Protein AF-A0A8T7I1U6-F1 (afdb_monomer)

Secondary structure (DSSP, 8-state):
----EEEETTTEEEEHHHHHHHHHHHHHHHHHHHHHHHHS---TTHHHHHHHHHHHHHHHHHHHHHHHHHHHHHHHHHHHHHHHHHHH--

Mean predicted aligned error: 7.86 Å

Sequence (90 aa):
MPPITVKAYGILELTKKQYLAIQAFGFCFLFIFVFWFHFSGFNNSEIRLVRYLGYVAWGVIILEVVETWFMLRRFRTKAQARRDAAAEEN

Nearest PDB structures (foldseek):
  5j0k-assembly1_B  TM=5.728E-01  e=6.543E+00  synthetic construct
  5oql-assembly1_H  TM=3.728E-01  e=7.487E+00  Thermochaetoides thermophila DSM 1495

Solvent-accessible surface area (backbone atoms only — not comparable to full-atom values): 5208 Å² total; per-residue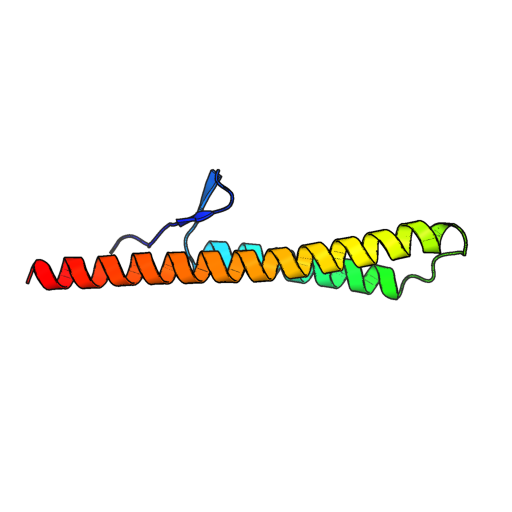 (Å²): 132,84,81,69,64,44,73,44,93,88,75,44,73,32,38,68,68,56,46,51,51,54,50,51,51,51,50,52,51,51,51,50,50,50,49,53,60,73,68,51,87,62,54,85,79,50,42,59,60,52,53,49,52,48,54,49,51,53,50,49,53,54,51,50,53,52,49,50,52,54,51,53,50,52,54,49,53,54,54,47,56,53,52,53,54,60,60,73,76,108

pLDDT: mean 79.56, std 9.45, range [52.91, 91.62]

Foldseek 3Di:
DDADWDDDPVHDTDGPVRVVVVLVVVVVVLVCVLVCLVPPPDDPVVCVVSVVVNVVSVVVVVVSVVSNVVVVVVSVVSVVVVVVVVVVVD

Radius of gyration: 19.06 Å; Cα contacts (8 Å, |Δi|>4): 39; chains: 1; bounding box: 42×20×59 Å

Structure (mmCIF, N/CA/C/O backbone):
data_AF-A0A8T7I1U6-F1
#
_entry.id   AF-A0A8T7I1U6-F1
#
loop_
_atom_site.group_PDB
_atom_site.id
_atom_site.type_symbol
_atom_site.label_atom_id
_atom_site.label_alt_id
_atom_site.label_comp_id
_atom_site.label_asym_id
_atom_site.label_entity_id
_atom_site.label_seq_id
_atom_site.pdbx_PDB_ins_code
_atom_site.Cartn_x
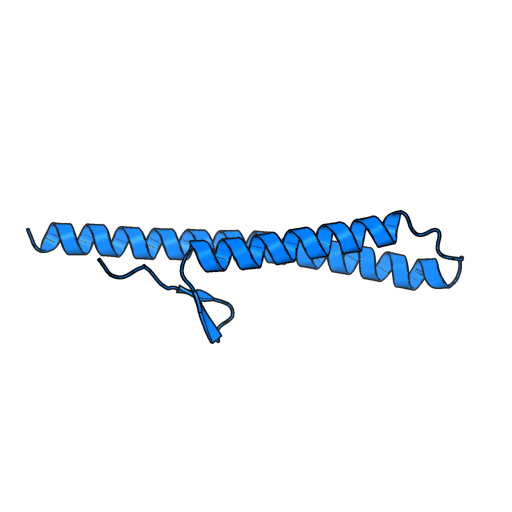_atom_site.Cartn_y
_atom_site.Cartn_z
_atom_site.occupancy
_atom_site.B_iso_or_equiv
_atom_site.auth_seq_id
_atom_site.auth_comp_id
_atom_site.auth_asym_id
_atom_site.auth_atom_id
_atom_site.pdbx_PDB_model_num
ATOM 1 N N . MET A 1 1 ? -5.333 1.721 26.228 1.00 59.44 1 MET A N 1
ATOM 2 C CA . MET A 1 1 ? -6.176 1.133 25.159 1.00 59.44 1 MET A CA 1
ATOM 3 C C . MET A 1 1 ? -5.296 0.342 24.195 1.00 59.44 1 MET A C 1
ATOM 5 O O . MET A 1 1 ? -4.317 0.911 23.720 1.00 59.44 1 MET A O 1
ATOM 9 N N . PRO A 1 2 ? -5.596 -0.940 23.916 1.00 63.78 2 PRO A N 1
ATOM 10 C CA . PRO A 1 2 ? -4.802 -1.759 23.000 1.00 63.78 2 PRO A CA 1
ATOM 11 C C . PRO A 1 2 ? -4.922 -1.252 21.549 1.00 63.78 2 PRO A C 1
ATOM 13 O O . PRO A 1 2 ? -6.021 -0.850 21.138 1.00 63.78 2 PRO A O 1
ATOM 16 N N . PRO A 1 3 ? -3.828 -1.261 20.763 1.00 72.19 3 PRO A N 1
ATOM 17 C CA . PRO A 1 3 ? -3.813 -0.729 19.403 1.00 72.19 3 PRO A CA 1
ATOM 18 C C . PRO A 1 3 ? -4.799 -1.474 18.490 1.00 72.19 3 PRO A C 1
ATOM 20 O O . PRO A 1 3 ? -4.993 -2.681 18.609 1.00 72.19 3 PRO A O 1
ATOM 23 N N . ILE A 1 4 ? -5.444 -0.749 17.570 1.00 75.50 4 ILE A N 1
ATOM 24 C CA . ILE A 1 4 ? -6.350 -1.352 16.583 1.00 75.50 4 ILE A CA 1
ATOM 25 C C . ILE A 1 4 ? -5.505 -2.067 15.528 1.00 75.50 4 ILE A C 1
ATOM 27 O O . ILE A 1 4 ? -4.782 -1.418 14.767 1.00 75.50 4 ILE A O 1
ATOM 31 N N . THR A 1 5 ? -5.637 -3.390 15.466 1.00 80.38 5 THR A N 1
ATOM 32 C CA . THR A 1 5 ? -5.010 -4.236 14.451 1.00 80.38 5 THR A CA 1
ATOM 33 C C . THR A 1 5 ? -6.029 -4.683 13.404 1.00 80.38 5 THR A C 1
ATOM 35 O O . THR A 1 5 ? -7.217 -4.922 13.673 1.00 80.38 5 THR A O 1
ATOM 38 N N . VAL A 1 6 ? -5.582 -4.760 12.155 1.00 79.12 6 VAL A N 1
ATOM 39 C CA . VAL A 1 6 ? -6.347 -5.303 11.031 1.00 79.12 6 VAL A CA 1
ATOM 40 C C . VAL A 1 6 ? -5.477 -6.341 10.341 1.00 79.12 6 VAL A C 1
ATOM 42 O O . VAL A 1 6 ? -4.284 -6.122 10.152 1.00 79.12 6 VAL A O 1
ATOM 45 N N . LYS A 1 7 ? -6.085 -7.465 9.958 1.00 80.50 7 LYS A N 1
ATOM 46 C CA . LYS A 1 7 ? -5.420 -8.493 9.162 1.00 80.50 7 LYS A CA 1
ATOM 47 C C . LYS A 1 7 ? -5.174 -7.949 7.750 1.00 80.50 7 LYS A C 1
ATOM 49 O O . LYS A 1 7 ? -6.127 -7.799 6.983 1.00 80.50 7 LYS A O 1
ATOM 54 N N . ALA A 1 8 ? -3.926 -7.609 7.461 1.00 73.31 8 ALA A N 1
ATOM 55 C CA . ALA A 1 8 ? -3.401 -7.222 6.161 1.00 73.31 8 ALA A CA 1
ATOM 56 C C . ALA A 1 8 ? -2.877 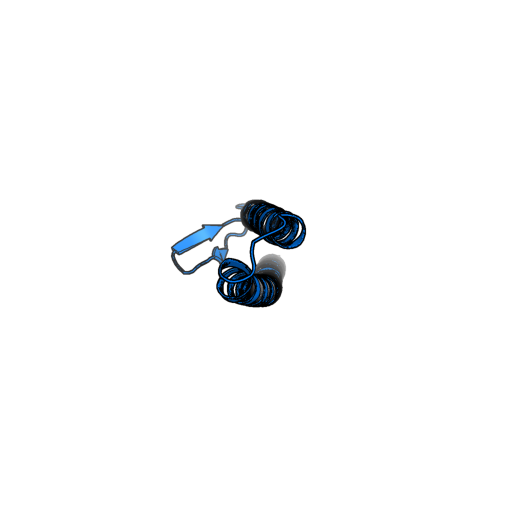-8.465 5.424 1.00 73.31 8 ALA A C 1
AT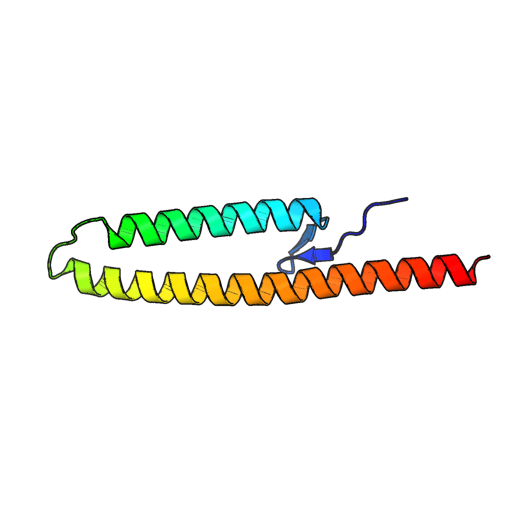OM 58 O O . ALA A 1 8 ? -2.368 -9.396 6.057 1.00 73.31 8 ALA A O 1
ATOM 59 N N . TYR A 1 9 ? -3.033 -8.500 4.097 1.00 68.62 9 TYR A N 1
ATOM 60 C CA . TYR A 1 9 ? -2.537 -9.582 3.230 1.00 68.62 9 TYR A CA 1
ATOM 61 C C . TYR A 1 9 ? -2.987 -11.000 3.632 1.00 68.62 9 TYR A C 1
ATOM 63 O O . TYR A 1 9 ? -2.302 -11.982 3.374 1.00 68.62 9 TYR A O 1
ATOM 71 N N . GLY A 1 10 ? -4.115 -11.126 4.344 1.00 69.44 10 GLY A N 1
ATOM 72 C CA . GLY A 1 10 ? -4.648 -12.410 4.817 1.00 69.44 10 GLY A CA 1
ATOM 73 C C . GLY A 1 10 ? -3.829 -13.116 5.908 1.00 69.44 10 GLY A C 1
ATOM 74 O O . GLY A 1 10 ? -4.316 -14.106 6.458 1.00 69.44 10 GLY A O 1
ATOM 75 N N . ILE A 1 11 ? -2.648 -12.602 6.271 1.00 74.69 11 ILE A N 1
ATOM 76 C CA . ILE A 1 11 ? -1.650 -13.311 7.090 1.00 74.69 11 ILE A CA 1
ATOM 77 C C . ILE A 1 11 ? -1.188 -12.471 8.288 1.00 74.69 11 ILE A C 1
ATOM 79 O O . ILE A 1 11 ? -1.050 -13.013 9.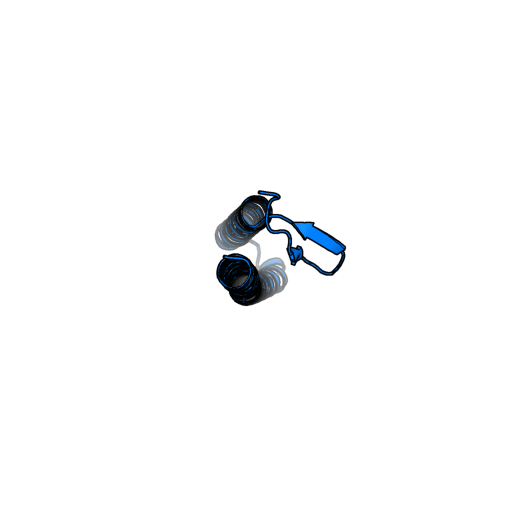381 1.00 74.69 11 ILE A O 1
ATOM 83 N N . LEU A 1 12 ? -1.004 -11.157 8.128 1.00 80.44 12 LEU A N 1
ATOM 84 C CA . LEU A 1 12 ? -0.364 -10.316 9.144 1.00 80.44 12 LEU A CA 1
ATOM 85 C C . LEU A 1 12 ? -1.368 -9.408 9.844 1.00 80.44 12 LEU A C 1
ATOM 87 O O . LEU A 1 12 ? -2.080 -8.642 9.202 1.00 80.44 12 LEU A O 1
ATOM 91 N N . GLU A 1 13 ? -1.401 -9.432 11.172 1.00 83.62 13 GLU A N 1
ATOM 92 C CA . GLU A 1 13 ? -2.119 -8.417 11.938 1.00 83.62 13 GLU A CA 1
ATOM 93 C C . GLU A 1 13 ? -1.252 -7.174 12.101 1.00 83.62 13 GLU A C 1
ATOM 95 O O . GLU A 1 13 ? -0.270 -7.172 12.837 1.00 83.62 13 GLU A O 1
ATOM 100 N N . LEU A 1 14 ? -1.621 -6.102 11.404 1.00 84.69 14 LEU A N 1
ATOM 101 C CA . LEU A 1 14 ? -0.860 -4.860 11.408 1.00 84.69 14 LEU A CA 1
ATOM 102 C C . LEU A 1 14 ? -1.654 -3.737 12.060 1.00 84.69 14 LEU A C 1
ATOM 104 O O . LEU A 1 14 ? -2.871 -3.607 11.895 1.00 84.69 14 LEU A O 1
ATOM 108 N N . THR A 1 15 ? -0.940 -2.876 12.781 1.00 87.56 15 THR A N 1
ATOM 109 C CA . TH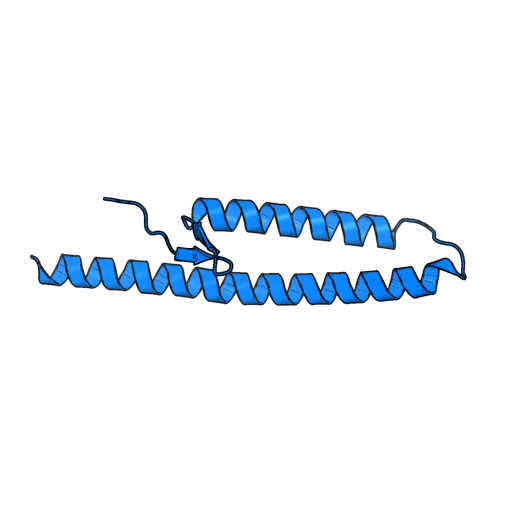R A 1 15 ? -1.465 -1.565 13.170 1.00 87.56 15 THR A CA 1
ATOM 110 C C . THR A 1 15 ? -1.484 -0.625 11.967 1.00 87.56 15 THR A C 1
ATOM 112 O O . THR A 1 15 ? -0.702 -0.779 11.027 1.00 87.56 15 THR A O 1
ATOM 115 N N . LYS A 1 16 ? -2.326 0.416 12.008 1.00 85.31 16 LYS A N 1
ATOM 116 C CA . LYS A 1 16 ? -2.398 1.425 10.935 1.00 85.31 16 LYS A CA 1
ATOM 117 C C . LYS A 1 16 ? -1.027 2.027 10.594 1.00 85.31 16 LYS A C 1
ATOM 119 O O . LYS A 1 16 ? -0.738 2.249 9.424 1.00 85.31 16 LYS A O 1
ATOM 124 N N . LYS A 1 17 ? -0.188 2.286 11.606 1.00 85.50 17 LYS A N 1
ATOM 125 C CA . LYS A 1 17 ? 1.154 2.861 11.417 1.00 85.50 17 LYS A CA 1
ATOM 126 C C . LYS A 1 17 ? 2.098 1.884 10.713 1.00 85.50 17 LYS A C 1
ATOM 128 O O . LYS A 1 17 ? 2.773 2.288 9.777 1.00 85.50 17 LYS A O 1
ATOM 133 N N . GLN A 1 18 ? 2.113 0.616 11.131 1.00 87.75 18 GLN A N 1
ATOM 134 C CA . GLN A 1 18 ? 2.939 -0.420 10.498 1.00 87.75 18 GLN A CA 1
ATOM 135 C C . GLN A 1 18 ? 2.507 -0.677 9.056 1.00 87.75 18 GLN A C 1
ATOM 137 O O . GLN A 1 18 ? 3.354 -0.731 8.173 1.00 87.75 18 GLN A O 1
ATOM 142 N N . TYR A 1 19 ? 1.195 -0.767 8.816 1.00 88.50 19 TYR A N 1
ATOM 143 C CA . TYR A 1 19 ? 0.652 -0.916 7.470 1.00 88.50 19 TYR A CA 1
ATOM 144 C C . TYR A 1 19 ? 1.092 0.238 6.564 1.00 88.50 19 TYR A C 1
ATOM 146 O O . TYR A 1 19 ? 1.673 -0.002 5.517 1.00 88.50 19 TYR A O 1
ATOM 154 N N . LEU A 1 20 ? 0.904 1.489 7.000 1.00 88.44 20 LEU A N 1
ATOM 155 C CA . LEU A 1 20 ? 1.318 2.656 6.216 1.00 88.44 20 LEU A CA 1
ATOM 156 C C . LEU A 1 20 ? 2.832 2.723 5.989 1.00 88.44 20 LEU A C 1
ATOM 158 O O . LEU A 1 20 ? 3.248 3.159 4.923 1.00 88.44 20 LEU A O 1
ATOM 162 N N . ALA A 1 21 ? 3.651 2.299 6.955 1.00 88.44 21 ALA A N 1
ATOM 163 C CA . ALA A 1 21 ? 5.101 2.258 6.788 1.00 88.44 21 ALA A CA 1
ATOM 164 C C . ALA A 1 21 ? 5.522 1.238 5.718 1.00 88.44 21 ALA A C 1
ATOM 166 O O . ALA A 1 21 ? 6.312 1.572 4.838 1.00 88.44 21 ALA A O 1
ATOM 167 N N . ILE A 1 22 ? 4.955 0.026 5.759 1.00 89.50 22 ILE A N 1
ATOM 168 C CA . ILE A 1 22 ? 5.202 -1.021 4.755 1.00 89.50 22 ILE A CA 1
ATOM 169 C C . ILE A 1 22 ? 4.713 -0.556 3.382 1.00 89.50 22 ILE A C 1
ATOM 171 O O . ILE A 1 22 ? 5.449 -0.650 2.404 1.00 89.50 22 ILE A O 1
ATOM 175 N N . GLN A 1 23 ? 3.513 0.022 3.326 1.00 88.69 23 GLN A N 1
ATOM 176 C CA . GLN A 1 23 ? 2.918 0.531 2.098 1.00 88.69 23 GLN A CA 1
ATOM 177 C C . GLN A 1 23 ? 3.762 1.651 1.475 1.00 88.69 23 GLN A C 1
ATOM 179 O O . GLN A 1 23 ? 4.053 1.626 0.284 1.00 88.69 23 GLN A O 1
ATOM 184 N N . ALA A 1 24 ? 4.193 2.629 2.279 1.00 88.88 24 ALA A N 1
ATOM 185 C CA . ALA A 1 24 ? 5.044 3.723 1.821 1.00 88.88 24 ALA A CA 1
ATOM 186 C C . ALA A 1 24 ? 6.400 3.213 1.321 1.00 88.88 24 ALA A C 1
ATOM 188 O O . ALA A 1 24 ? 6.877 3.663 0.282 1.00 88.88 24 ALA A O 1
ATOM 189 N N . PHE A 1 25 ? 6.995 2.243 2.021 1.00 91.62 25 PHE A N 1
ATOM 190 C CA . PHE A 1 25 ? 8.222 1.596 1.571 1.00 91.62 25 PHE A CA 1
ATOM 191 C C . PHE A 1 25 ? 8.028 0.887 0.222 1.00 91.62 25 PHE A C 1
ATOM 193 O O . PHE A 1 25 ? 8.824 1.099 -0.693 1.00 91.62 25 PHE A O 1
ATOM 200 N N . GLY A 1 26 ? 6.945 0.117 0.067 1.00 88.19 26 GLY A N 1
ATOM 201 C CA . GLY A 1 26 ? 6.590 -0.552 -1.187 1.00 88.19 26 GLY A CA 1
ATOM 202 C C . GLY A 1 26 ? 6.386 0.429 -2.345 1.00 88.19 26 GLY A C 1
ATOM 203 O O . GLY A 1 26 ? 6.962 0.244 -3.416 1.00 88.19 26 GLY A O 1
ATOM 204 N N . PHE A 1 27 ? 5.658 1.528 -2.116 1.00 88.31 27 PHE A N 1
ATOM 205 C CA . PHE A 1 27 ? 5.483 2.586 -3.115 1.00 88.31 27 PHE A CA 1
ATOM 206 C C . PHE A 1 27 ? 6.804 3.245 -3.508 1.00 88.31 27 PHE A C 1
ATOM 208 O O . PHE A 1 27 ? 7.061 3.402 -4.699 1.00 88.31 27 PHE A O 1
ATOM 215 N N . CYS A 1 28 ? 7.656 3.607 -2.545 1.00 90.38 28 CYS A N 1
ATOM 216 C CA . CYS A 1 28 ? 8.971 4.181 -2.838 1.00 90.38 28 CYS A CA 1
ATOM 217 C C . CYS A 1 28 ? 9.824 3.224 -3.678 1.00 90.38 28 CYS A C 1
ATOM 219 O O . CYS A 1 28 ? 10.435 3.647 -4.657 1.00 90.38 28 CYS A O 1
ATOM 221 N N . PHE A 1 29 ? 9.829 1.933 -3.334 1.00 87.44 29 PHE A N 1
ATOM 222 C CA . PHE A 1 29 ? 10.549 0.916 -4.092 1.00 87.44 29 PHE A CA 1
ATOM 223 C C . PHE A 1 29 ? 10.028 0.798 -5.531 1.00 87.44 29 PHE A C 1
ATOM 225 O O . PHE A 1 29 ? 10.821 0.836 -6.470 1.00 87.44 29 PHE A O 1
ATOM 232 N N . LEU A 1 30 ? 8.705 0.734 -5.722 1.00 85.88 30 LEU A N 1
ATOM 233 C CA . LEU A 1 30 ? 8.083 0.689 -7.050 1.00 85.88 30 LEU A CA 1
ATOM 234 C C . LEU A 1 30 ? 8.384 1.946 -7.872 1.00 85.88 30 LEU A C 1
ATOM 236 O O . LEU A 1 30 ? 8.687 1.840 -9.057 1.00 85.88 30 LEU A O 1
ATOM 240 N N . PHE A 1 31 ? 8.354 3.128 -7.253 1.00 84.19 31 PHE A N 1
ATOM 241 C CA . PHE A 1 31 ? 8.698 4.381 -7.924 1.00 84.19 31 PHE A CA 1
ATOM 242 C C . PHE A 1 31 ? 10.152 4.400 -8.391 1.00 84.19 31 PHE A C 1
ATOM 244 O O . PHE A 1 31 ? 10.410 4.748 -9.541 1.00 84.19 31 PHE A O 1
ATOM 251 N N . ILE A 1 32 ? 11.093 3.997 -7.532 1.00 86.00 32 ILE A N 1
ATOM 252 C CA . ILE A 1 32 ? 12.512 3.893 -7.898 1.00 86.00 32 ILE A CA 1
ATOM 253 C C . ILE A 1 32 ? 12.687 2.877 -9.024 1.00 86.00 32 ILE A C 1
ATOM 255 O O . ILE A 1 32 ? 13.403 3.155 -9.982 1.00 86.00 32 ILE A O 1
ATOM 259 N N . PHE A 1 33 ? 12.008 1.732 -8.938 1.00 83.12 33 PHE A N 1
ATOM 260 C CA . PHE A 1 33 ? 12.067 0.695 -9.958 1.00 83.12 33 PHE A CA 1
ATOM 261 C C . PHE A 1 33 ? 11.579 1.219 -11.313 1.00 83.12 33 PHE A C 1
ATOM 263 O O . PHE A 1 33 ? 12.316 1.135 -12.289 1.00 83.12 33 PHE A O 1
ATOM 270 N N . VAL A 1 34 ? 10.395 1.840 -11.374 1.00 80.69 34 VAL A N 1
ATOM 271 C CA . VAL A 1 34 ? 9.843 2.429 -12.610 1.00 80.69 34 VAL A CA 1
ATOM 272 C C . VAL A 1 34 ? 10.736 3.548 -13.146 1.00 80.69 34 VAL A C 1
ATOM 274 O O . VAL A 1 34 ? 10.984 3.605 -14.350 1.00 80.69 34 VAL A O 1
ATOM 277 N N . PHE A 1 35 ? 11.240 4.421 -12.272 1.00 81.50 35 PHE A N 1
ATOM 278 C CA . PHE A 1 35 ? 12.115 5.527 -12.655 1.00 81.50 35 PHE A CA 1
ATOM 279 C C . PHE A 1 35 ? 13.433 5.019 -13.244 1.00 81.50 35 PHE A C 1
ATOM 281 O O . PHE A 1 35 ? 13.794 5.392 -14.357 1.00 81.50 35 PHE A O 1
ATOM 288 N N . TRP A 1 36 ? 14.120 4.111 -12.548 1.00 79.31 36 TRP A N 1
ATOM 289 C CA . TRP A 1 36 ? 15.353 3.494 -13.036 1.00 79.31 36 TRP A CA 1
ATOM 290 C C . TRP A 1 36 ? 15.141 2.849 -14.404 1.00 79.31 36 TRP A C 1
ATOM 292 O O . TRP A 1 36 ? 15.968 2.993 -15.299 1.00 79.31 36 TRP A O 1
ATOM 302 N N . PHE A 1 37 ? 13.993 2.207 -14.595 1.00 72.62 37 PHE A N 1
ATOM 303 C CA . PHE A 1 37 ? 13.661 1.538 -15.840 1.00 72.62 37 PHE A CA 1
ATOM 304 C C . PHE A 1 37 ? 13.345 2.483 -17.000 1.00 72.62 37 PHE A C 1
ATOM 306 O O . PHE A 1 37 ? 13.647 2.168 -18.146 1.00 72.62 37 PHE A O 1
ATOM 313 N N . HIS A 1 38 ? 12.750 3.642 -16.713 1.00 70.62 38 HIS A N 1
ATOM 314 C CA . HIS A 1 38 ? 12.462 4.659 -17.722 1.00 70.62 38 HIS A CA 1
ATOM 315 C C . HIS A 1 38 ? 13.727 5.398 -18.180 1.00 70.62 38 HIS A C 1
ATOM 317 O O . HIS A 1 38 ? 13.815 5.800 -19.337 1.00 70.62 38 HIS A O 1
ATOM 323 N N . PHE A 1 39 ? 14.702 5.569 -17.280 1.00 72.56 39 PHE A N 1
ATOM 324 C CA . PHE A 1 39 ? 15.941 6.307 -17.549 1.00 72.56 39 PHE A CA 1
ATOM 325 C C . PHE A 1 39 ? 17.122 5.427 -17.971 1.00 72.56 39 PHE A C 1
ATOM 327 O O . PHE A 1 39 ? 18.084 5.935 -18.548 1.00 72.56 39 PHE A O 1
ATOM 334 N N . SER A 1 40 ? 17.068 4.120 -17.721 1.00 66.88 40 SER A N 1
ATOM 335 C CA . SER A 1 40 ? 18.068 3.184 -18.234 1.00 66.88 40 SER A CA 1
ATOM 336 C C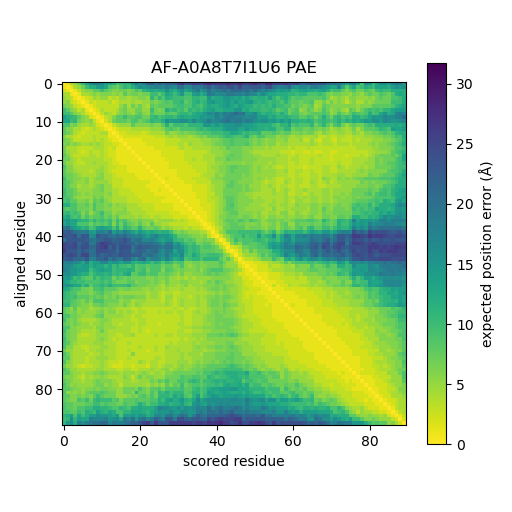 . SER A 1 40 ? 17.854 3.017 -19.739 1.00 66.88 40 SER A C 1
ATOM 338 O O . SER A 1 40 ? 16.842 2.476 -20.176 1.00 66.88 40 SER A O 1
ATOM 340 N N . GLY A 1 41 ? 18.778 3.536 -20.549 1.00 59.38 41 GLY A N 1
ATOM 341 C CA . GLY A 1 41 ? 18.732 3.451 -22.011 1.00 59.38 41 GLY A CA 1
ATOM 342 C C . GLY A 1 41 ? 18.924 2.016 -22.508 1.00 59.38 41 GLY A C 1
ATOM 343 O O . GLY A 1 41 ? 20.028 1.638 -22.885 1.00 59.38 41 GLY A O 1
ATOM 344 N N . PHE A 1 42 ? 17.860 1.214 -22.478 1.00 64.81 42 PHE A N 1
ATOM 345 C CA . PHE A 1 42 ? 17.862 -0.178 -22.932 1.00 64.81 42 PHE A CA 1
ATOM 346 C C . PHE A 1 42 ? 17.921 -0.292 -24.466 1.00 64.81 42 PHE A C 1
ATOM 348 O O . PHE A 1 42 ? 17.303 0.494 -25.188 1.00 64.81 42 PHE A O 1
ATOM 355 N N . ASN A 1 43 ? 18.628 -1.308 -24.973 1.00 62.84 43 ASN A N 1
ATOM 356 C CA . ASN A 1 43 ? 18.757 -1.585 -26.411 1.00 62.84 43 ASN A CA 1
ATOM 357 C C . ASN A 1 43 ? 17.462 -2.178 -27.012 1.00 62.84 43 ASN A C 1
ATOM 359 O O . ASN A 1 43 ? 16.655 -2.784 -26.313 1.00 62.84 43 ASN A O 1
ATOM 363 N N . ASN A 1 44 ? 17.270 -2.070 -28.335 1.00 62.25 44 ASN A N 1
ATOM 364 C CA . ASN A 1 44 ? 16.005 -2.368 -29.043 1.00 62.25 44 ASN A CA 1
ATOM 365 C C . ASN A 1 44 ? 15.332 -3.732 -28.755 1.00 62.25 44 ASN A C 1
ATOM 367 O O . ASN A 1 44 ? 14.106 -3.834 -28.835 1.00 62.25 44 ASN A O 1
ATOM 371 N N . SER A 1 45 ? 16.083 -4.783 -28.415 1.00 60.94 45 SER A N 1
ATOM 372 C CA . SER A 1 45 ? 15.532 -6.090 -28.014 1.00 60.94 45 SER A CA 1
ATOM 373 C C . SER A 1 45 ? 15.057 -6.126 -26.555 1.00 60.94 45 SER A C 1
ATOM 375 O O . SER A 1 45 ? 14.071 -6.794 -26.247 1.00 60.94 45 SER A O 1
ATOM 377 N N . GLU A 1 46 ? 15.706 -5.369 -25.671 1.00 62.69 46 GLU A N 1
ATOM 378 C CA . GLU A 1 46 ? 15.354 -5.226 -24.254 1.00 62.69 46 GLU A CA 1
ATOM 379 C C . GLU A 1 46 ? 14.156 -4.286 -24.071 1.00 62.69 46 GLU A C 1
ATOM 381 O O . GLU A 1 46 ? 13.323 -4.526 -23.201 1.00 62.69 46 GLU A O 1
ATOM 386 N N . ILE A 1 47 ? 13.972 -3.307 -24.970 1.00 66.44 47 ILE A N 1
ATOM 387 C CA . ILE A 1 47 ? 12.856 -2.343 -24.948 1.00 66.44 47 ILE A CA 1
ATOM 388 C C . ILE A 1 47 ? 11.484 -3.025 -24.837 1.00 66.44 47 ILE A C 1
ATOM 390 O O . ILE A 1 47 ? 10.586 -2.479 -24.203 1.00 66.44 47 ILE A O 1
ATOM 394 N N . ARG A 1 48 ? 11.277 -4.219 -25.411 1.00 68.88 48 ARG A N 1
ATOM 395 C CA . ARG A 1 48 ? 9.952 -4.868 -25.405 1.00 68.88 48 ARG A CA 1
ATOM 396 C C . ARG A 1 48 ? 9.585 -5.458 -24.041 1.00 68.88 48 ARG A C 1
ATOM 398 O O . ARG A 1 48 ? 8.487 -5.206 -23.547 1.00 68.88 48 ARG A O 1
ATOM 405 N N . LEU A 1 49 ? 10.509 -6.203 -23.429 1.00 72.06 49 LEU A N 1
ATOM 406 C CA . LEU A 1 49 ? 10.342 -6.738 -22.074 1.00 72.06 49 LEU A CA 1
ATOM 407 C C . LEU A 1 49 ? 10.296 -5.593 -21.059 1.00 72.06 49 LEU A C 1
ATOM 409 O O . LEU A 1 49 ? 9.467 -5.593 -20.151 1.00 72.06 49 LEU A O 1
ATOM 413 N N . VAL A 1 50 ? 11.136 -4.581 -21.278 1.00 69.62 50 VAL A N 1
ATOM 414 C CA . VAL A 1 50 ? 11.227 -3.403 -20.425 1.00 69.62 50 VAL A CA 1
ATOM 415 C C . VAL A 1 50 ? 9.913 -2.606 -20.455 1.00 69.62 50 VAL A C 1
ATOM 417 O O . VAL A 1 50 ? 9.316 -2.264 -19.436 1.00 69.62 50 VAL A O 1
ATOM 420 N N . ARG A 1 51 ? 9.351 -2.374 -21.637 1.00 73.06 51 ARG A N 1
ATOM 421 C CA . ARG A 1 51 ? 8.073 -1.667 -21.741 1.00 73.06 51 ARG A CA 1
ATOM 422 C C . ARG A 1 51 ? 6.934 -2.439 -21.067 1.00 73.06 51 ARG A C 1
ATOM 424 O O . ARG A 1 51 ? 6.104 -1.830 -20.399 1.00 73.06 51 ARG A O 1
ATOM 431 N N . TYR A 1 52 ? 6.921 -3.769 -21.193 1.00 77.62 52 TYR A N 1
ATOM 432 C CA . TYR A 1 52 ? 5.924 -4.619 -20.540 1.00 77.62 52 TYR A CA 1
ATOM 433 C C . TYR A 1 52 ? 6.020 -4.559 -19.010 1.00 77.62 52 TYR A C 1
ATOM 435 O O . TYR A 1 52 ? 5.017 -4.318 -18.346 1.00 77.62 52 TYR A O 1
ATOM 443 N N . LEU A 1 53 ? 7.223 -4.697 -18.446 1.00 77.75 53 LEU A N 1
ATOM 444 C CA . LEU A 1 53 ? 7.449 -4.586 -17.000 1.00 77.75 53 LEU A CA 1
ATOM 445 C C . LEU A 1 53 ? 7.092 -3.191 -16.462 1.00 77.75 53 LEU A C 1
ATOM 447 O O . LEU A 1 53 ? 6.549 -3.091 -15.365 1.00 77.75 53 LEU A O 1
ATOM 451 N N . GLY A 1 54 ? 7.306 -2.130 -17.246 1.00 76.81 54 GLY A N 1
ATOM 452 C CA . GLY A 1 54 ? 6.830 -0.785 -16.913 1.00 76.81 54 GLY A CA 1
ATOM 453 C C . GLY A 1 54 ? 5.303 -0.709 -16.788 1.00 76.81 54 GLY A C 1
ATOM 454 O O . GLY A 1 54 ? 4.794 -0.171 -15.807 1.00 76.81 54 GLY A O 1
ATOM 455 N N . TYR A 1 55 ? 4.556 -1.292 -17.734 1.00 80.50 55 TYR A N 1
ATOM 456 C CA . TYR A 1 55 ? 3.090 -1.367 -17.643 1.00 80.50 55 TYR A CA 1
ATOM 457 C C . TYR A 1 55 ? 2.618 -2.229 -16.467 1.00 80.50 55 TYR A C 1
ATOM 459 O O . TYR A 1 55 ? 1.668 -1.853 -15.783 1.00 80.50 55 TYR A O 1
ATOM 467 N N . VAL A 1 56 ? 3.294 -3.350 -16.200 1.00 84.94 56 VAL A N 1
ATOM 468 C CA . VAL A 1 56 ? 3.002 -4.200 -15.036 1.00 84.94 56 VAL A CA 1
ATOM 469 C C . VAL A 1 56 ? 3.212 -3.418 -13.742 1.00 84.94 56 VAL A C 1
ATOM 471 O O . VAL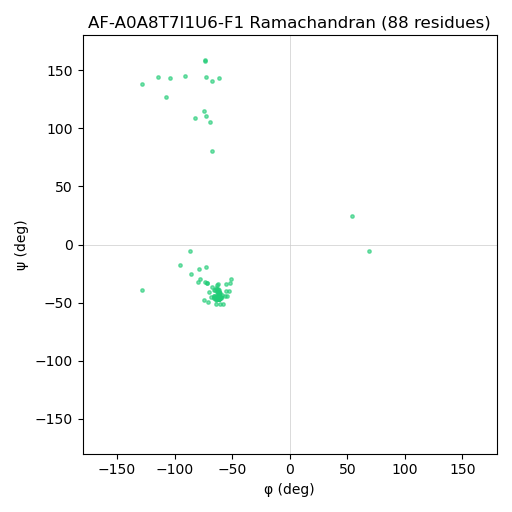 A 1 56 ? 2.328 -3.423 -12.893 1.00 84.94 56 VAL A O 1
ATOM 474 N N . ALA A 1 57 ? 4.322 -2.690 -13.604 1.00 83.56 57 ALA A N 1
ATOM 475 C CA . ALA A 1 57 ? 4.600 -1.879 -12.423 1.00 83.56 57 ALA A CA 1
ATOM 476 C C . ALA A 1 57 ? 3.545 -0.780 -12.208 1.00 83.56 57 ALA A C 1
ATOM 478 O O . ALA A 1 57 ? 3.081 -0.593 -11.085 1.00 83.56 57 ALA A O 1
ATOM 479 N N . TRP A 1 58 ? 3.088 -0.116 -13.275 1.00 82.19 58 TRP A N 1
ATOM 480 C CA . TRP A 1 58 ? 1.950 0.808 -13.197 1.00 82.19 58 TRP A CA 1
ATOM 481 C C . TRP A 1 58 ? 0.658 0.121 -12.744 1.00 82.19 58 TRP A C 1
ATOM 483 O O . TRP A 1 58 ? -0.062 0.663 -11.906 1.00 82.19 58 TRP A O 1
ATOM 493 N N . GLY A 1 59 ? 0.381 -1.083 -13.249 1.00 88.06 59 GLY A N 1
ATOM 494 C CA . GLY A 1 59 ? -0.748 -1.897 -12.799 1.00 88.06 59 GLY A CA 1
ATOM 495 C C . GLY A 1 59 ? -0.669 -2.229 -11.307 1.00 88.06 59 GLY A C 1
ATOM 496 O O . GLY A 1 59 ? -1.652 -2.054 -10.589 1.00 88.06 59 GLY A O 1
ATOM 497 N N . VAL A 1 60 ? 0.511 -2.626 -10.822 1.00 88.69 60 VAL A N 1
ATOM 498 C CA . VAL A 1 60 ? 0.764 -2.890 -9.397 1.00 88.69 60 VAL A CA 1
ATOM 499 C C . VAL A 1 60 ? 0.538 -1.628 -8.563 1.00 88.69 60 VAL A C 1
ATOM 501 O O . VAL A 1 60 ? -0.180 -1.695 -7.575 1.00 88.69 60 VAL A O 1
ATOM 504 N N . ILE A 1 61 ? 1.042 -0.462 -8.983 1.00 87.12 61 ILE A N 1
ATOM 505 C CA . ILE A 1 61 ? 0.817 0.815 -8.279 1.00 87.12 61 ILE A CA 1
ATOM 506 C C . ILE A 1 61 ? -0.682 1.109 -8.121 1.00 87.12 61 ILE A C 1
ATOM 508 O O . ILE A 1 61 ? -1.120 1.498 -7.040 1.00 87.12 61 ILE A O 1
ATOM 512 N N . ILE A 1 62 ? -1.483 0.911 -9.172 1.00 89.00 62 ILE A N 1
ATOM 513 C CA . ILE A 1 62 ? -2.937 1.123 -9.103 1.00 89.00 62 ILE A CA 1
ATOM 514 C C . ILE A 1 62 ? -3.577 0.155 -8.100 1.00 89.00 62 ILE A C 1
ATOM 516 O O . ILE A 1 62 ? -4.386 0.581 -7.273 1.00 89.00 62 ILE A O 1
ATOM 520 N N . LEU A 1 63 ? -3.205 -1.127 -8.141 1.00 91.00 63 LEU A N 1
ATOM 521 C CA . LEU A 1 63 ? -3.714 -2.133 -7.205 1.00 91.00 63 LEU A CA 1
ATOM 522 C C . LEU A 1 63 ? -3.345 -1.803 -5.754 1.00 91.00 63 LEU A C 1
ATOM 524 O O . LEU A 1 63 ? -4.209 -1.864 -4.883 1.00 91.00 63 LEU A O 1
ATOM 528 N N . GLU A 1 64 ? -2.113 -1.366 -5.508 1.00 87.81 64 GLU A N 1
ATOM 529 C CA . GLU A 1 64 ? -1.624 -0.941 -4.193 1.00 87.81 64 GLU A CA 1
ATOM 530 C C . GLU A 1 64 ? -2.410 0.271 -3.659 1.00 87.81 64 GLU A C 1
ATOM 532 O O . GLU A 1 64 ? -2.750 0.337 -2.474 1.00 87.81 64 GLU A O 1
ATOM 537 N N . VAL A 1 65 ? -2.769 1.233 -4.521 1.00 89.00 65 VAL A N 1
ATOM 538 C CA . VAL A 1 65 ? -3.611 2.383 -4.132 1.00 89.00 65 VAL A CA 1
ATOM 539 C C . VAL A 1 65 ? -5.016 1.922 -3.742 1.00 89.00 65 VAL A C 1
ATOM 541 O O . VAL A 1 65 ? -5.555 2.363 -2.721 1.00 89.00 65 VAL A O 1
ATOM 544 N N . VAL A 1 66 ? -5.608 1.021 -4.530 1.00 91.25 66 VAL A N 1
ATOM 545 C CA . VAL A 1 66 ? -6.933 0.453 -4.250 1.00 91.25 66 VAL A CA 1
ATOM 546 C C . VAL A 1 66 ? -6.918 -0.329 -2.935 1.00 91.25 66 VAL A C 1
ATOM 548 O O . VAL A 1 66 ? -7.788 -0.117 -2.086 1.00 91.25 66 VAL A O 1
ATOM 551 N N . GLU A 1 67 ? -5.915 -1.180 -2.719 1.00 88.88 67 GLU A N 1
ATOM 552 C CA . GLU A 1 67 ? -5.748 -1.930 -1.473 1.00 88.88 67 GLU A CA 1
ATOM 553 C C . GLU A 1 67 ? -5.590 -0.992 -0.270 1.00 88.88 67 GLU A C 1
ATOM 555 O O . GLU A 1 67 ? -6.298 -1.143 0.733 1.00 88.88 67 GLU A O 1
ATOM 560 N N . THR A 1 68 ? -4.746 0.035 -0.397 1.00 88.56 68 THR A N 1
ATOM 561 C CA . THR A 1 68 ? -4.556 1.065 0.635 1.00 88.56 68 THR A CA 1
ATOM 562 C C . THR A 1 68 ? -5.874 1.715 1.020 1.00 88.56 68 THR A C 1
ATOM 564 O O . THR A 1 68 ? -6.174 1.876 2.208 1.00 88.56 68 THR A O 1
ATOM 567 N N . TRP A 1 69 ? -6.699 2.059 0.033 1.00 90.69 69 TRP A N 1
ATOM 568 C CA . TRP A 1 69 ? -8.002 2.662 0.276 1.00 90.69 69 TRP A CA 1
ATOM 569 C C . TRP A 1 69 ? -8.941 1.727 1.051 1.00 90.69 69 TRP A C 1
ATOM 571 O O . TRP A 1 69 ? -9.526 2.137 2.063 1.00 90.69 69 TRP A O 1
ATOM 581 N N . PHE A 1 70 ? -9.038 0.456 0.647 1.00 89.88 70 PHE A N 1
ATOM 582 C CA . PHE A 1 70 ? -9.839 -0.542 1.361 1.00 89.88 70 PHE A CA 1
ATOM 583 C C . PHE A 1 70 ? -9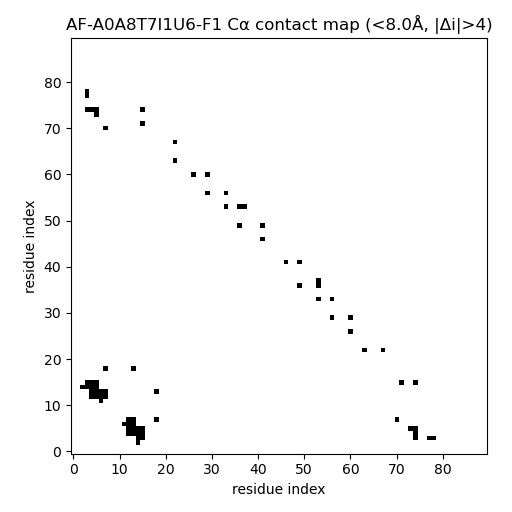.345 -0.769 2.795 1.00 89.88 70 PHE A C 1
ATOM 585 O O . PHE A 1 70 ? -10.153 -0.810 3.731 1.00 89.88 70 PHE A O 1
ATOM 592 N N . MET A 1 71 ? -8.031 -0.857 3.001 1.00 86.56 71 MET A N 1
ATOM 593 C CA . MET A 1 71 ? -7.439 -1.057 4.324 1.00 86.56 71 MET A CA 1
ATOM 594 C C . MET A 1 71 ? -7.672 0.141 5.243 1.00 86.56 71 MET A C 1
ATOM 596 O O . MET A 1 71 ? -8.098 -0.033 6.388 1.00 86.56 71 MET A O 1
ATOM 600 N N . LEU A 1 72 ? -7.489 1.368 4.749 1.00 87.88 72 LEU A N 1
ATOM 601 C CA . LEU A 1 72 ? -7.787 2.584 5.509 1.00 87.88 72 LEU A CA 1
ATOM 602 C C . LEU A 1 72 ? -9.266 2.673 5.893 1.00 87.88 72 LEU A C 1
ATOM 604 O O . LEU A 1 72 ? -9.581 3.029 7.035 1.00 87.88 72 LEU A O 1
ATOM 608 N N . ARG A 1 73 ? -10.173 2.297 4.982 1.00 88.69 73 ARG A N 1
ATOM 609 C CA . ARG A 1 73 ? -11.608 2.212 5.275 1.00 88.69 73 ARG A CA 1
ATOM 610 C C . ARG A 1 73 ? -11.883 1.191 6.379 1.00 88.69 73 ARG A C 1
ATOM 612 O O . ARG A 1 73 ? -12.594 1.510 7.328 1.00 88.69 73 ARG A O 1
ATOM 619 N N . ARG A 1 74 ? -11.258 0.012 6.322 1.00 87.31 74 ARG A N 1
ATOM 620 C CA . ARG A 1 74 ? -11.399 -1.037 7.345 1.00 87.31 74 ARG A CA 1
ATOM 621 C C . ARG A 1 74 ? -10.882 -0.594 8.716 1.00 87.31 74 ARG A C 1
ATOM 623 O O . ARG A 1 74 ? -11.539 -0.855 9.724 1.00 87.31 74 ARG A O 1
ATOM 630 N N . PHE A 1 75 ? -9.756 0.120 8.766 1.00 87.19 75 PHE A N 1
ATOM 631 C CA . PHE A 1 75 ? -9.264 0.735 10.003 1.00 87.19 75 PHE A CA 1
ATOM 632 C C . PHE A 1 75 ? -10.255 1.759 10.567 1.00 87.19 75 PHE A C 1
ATOM 634 O O . PHE A 1 75 ? -10.478 1.776 11.776 1.00 87.19 75 PHE A O 1
ATOM 641 N N . ARG A 1 76 ? -10.873 2.589 9.713 1.00 85.94 76 ARG A N 1
ATOM 642 C CA . ARG A 1 76 ? -11.882 3.573 10.136 1.00 85.94 76 ARG A CA 1
ATOM 643 C C . ARG A 1 76 ? -13.126 2.897 10.712 1.00 85.94 76 ARG A C 1
ATOM 645 O O . ARG A 1 76 ? -13.551 3.277 11.796 1.00 85.94 76 ARG A O 1
ATOM 652 N N . THR A 1 77 ? -13.661 1.877 10.041 1.00 85.75 77 THR A N 1
ATOM 653 C CA . THR A 1 77 ? -14.832 1.127 10.523 1.00 85.75 77 THR A CA 1
ATOM 654 C C . THR A 1 77 ? -14.561 0.468 11.875 1.00 85.75 77 THR A C 1
ATOM 656 O O . THR A 1 77 ? -15.368 0.608 12.788 1.00 85.75 77 THR A O 1
ATOM 659 N N . LYS A 1 78 ? -13.397 -0.176 12.057 1.00 83.50 78 LYS A N 1
ATOM 660 C CA . LYS A 1 78 ? -13.021 -0.742 13.365 1.00 83.50 78 LYS A CA 1
ATOM 661 C C . LYS A 1 78 ? -12.843 0.325 14.449 1.00 83.50 78 LYS A C 1
ATOM 663 O O . LYS A 1 78 ? -13.168 0.075 15.605 1.00 83.50 78 LYS A O 1
ATOM 668 N N . ALA A 1 79 ? -12.297 1.489 14.099 1.00 83.56 79 ALA A N 1
ATOM 669 C CA . ALA A 1 79 ? -12.134 2.588 15.047 1.00 83.56 79 ALA A CA 1
ATOM 670 C C . ALA A 1 79 ? -13.481 3.172 15.487 1.00 83.56 79 ALA A C 1
ATOM 672 O O . ALA A 1 79 ? -13.622 3.527 16.652 1.00 83.56 79 ALA A O 1
ATOM 673 N N . GLN A 1 80 ? -14.451 3.247 14.576 1.00 82.19 80 GLN A N 1
ATOM 674 C CA . GLN A 1 80 ? -15.791 3.745 14.864 1.00 82.19 80 GLN A CA 1
ATOM 675 C C . GLN A 1 80 ? -16.578 2.761 15.735 1.00 82.19 80 GLN A C 1
ATOM 677 O O . GLN A 1 80 ? -16.985 3.145 16.820 1.00 82.19 80 GLN A O 1
ATOM 682 N N . ALA A 1 81 ? -16.607 1.474 15.373 1.00 81.31 81 ALA A N 1
ATOM 683 C CA . ALA A 1 81 ? -17.262 0.439 16.181 1.00 81.31 81 ALA A CA 1
ATOM 684 C C . ALA A 1 81 ? -16.746 0.380 17.633 1.00 81.31 81 ALA A C 1
ATOM 686 O O . ALA A 1 81 ? -17.503 0.113 18.557 1.00 81.31 81 ALA A O 1
ATOM 687 N N . ARG A 1 82 ? -15.453 0.662 17.858 1.00 78.81 82 ARG A N 1
ATOM 688 C CA . ARG A 1 82 ? -14.899 0.763 19.218 1.00 78.81 82 ARG A CA 1
ATOM 689 C C . ARG A 1 82 ? -15.341 2.013 19.978 1.00 78.81 82 ARG A C 1
ATOM 691 O O . ARG A 1 82 ? -15.420 1.956 21.198 1.00 78.81 82 ARG A O 1
ATOM 698 N N . ARG A 1 83 ? -15.550 3.140 19.294 1.00 76.38 83 ARG A N 1
ATOM 699 C CA . ARG A 1 83 ? -16.072 4.363 19.924 1.00 76.38 83 ARG A CA 1
ATOM 700 C C . ARG A 1 83 ? -17.535 4.187 20.304 1.00 76.38 83 ARG A C 1
ATOM 702 O O . ARG A 1 83 ? -17.900 4.596 21.395 1.00 76.38 83 ARG A O 1
ATOM 709 N N . ASP A 1 84 ? -18.305 3.544 19.434 1.00 77.00 84 ASP A N 1
ATOM 710 C CA . ASP A 1 84 ? -19.724 3.277 19.653 1.00 77.00 84 ASP A CA 1
ATOM 711 C C . ASP A 1 84 ? -19.906 2.311 20.843 1.00 77.00 84 ASP A C 1
ATOM 713 O O . ASP A 1 84 ? -20.632 2.629 21.776 1.00 77.00 84 ASP A O 1
ATOM 717 N N . ALA A 1 85 ? -19.124 1.223 20.914 1.00 73.25 85 ALA A N 1
ATOM 718 C CA . ALA A 1 85 ? -19.145 0.304 22.062 1.00 73.25 85 ALA A CA 1
ATOM 719 C C . ALA A 1 85 ? -18.732 0.967 23.394 1.00 73.25 85 ALA A C 1
ATOM 721 O O . ALA A 1 85 ? -19.312 0.687 24.435 1.00 73.25 85 ALA A O 1
ATOM 722 N N . ALA A 1 86 ? -17.749 1.874 23.373 1.00 71.44 86 ALA A N 1
ATOM 723 C CA . ALA A 1 86 ? -17.346 2.618 24.571 1.00 71.44 86 ALA A CA 1
ATOM 724 C C . ALA A 1 86 ? -18.372 3.690 24.997 1.00 71.44 86 ALA A C 1
ATOM 726 O O . ALA A 1 86 ? -18.329 4.158 26.134 1.00 71.44 86 ALA A O 1
ATOM 727 N N . ALA A 1 87 ? -19.257 4.109 24.088 1.00 71.19 87 ALA A N 1
ATOM 728 C CA . ALA A 1 87 ? -20.356 5.025 24.376 1.00 71.19 87 ALA A CA 1
ATOM 729 C C . ALA A 1 87 ? -21.602 4.297 24.909 1.00 71.19 87 ALA A C 1
ATOM 731 O O . ALA A 1 87 ? -22.373 4.914 25.628 1.00 71.19 87 ALA A O 1
ATOM 732 N N . GLU A 1 88 ? -21.783 3.011 24.588 1.00 70.81 88 GLU A N 1
ATOM 733 C CA . GLU A 1 88 ? -22.856 2.161 25.135 1.00 70.81 88 GLU A CA 1
ATOM 734 C C . GLU A 1 88 ? -22.557 1.641 26.559 1.00 70.81 88 GLU A C 1
ATOM 736 O O . GLU A 1 88 ? -23.481 1.271 27.277 1.00 70.81 88 GLU A O 1
ATOM 741 N N . GLU A 1 89 ? -21.286 1.617 26.981 1.00 59.22 89 GLU A N 1
ATOM 742 C CA . GLU A 1 89 ? -20.863 1.214 28.338 1.00 59.22 89 GLU A CA 1
ATOM 743 C C . GLU A 1 89 ? -20.880 2.353 29.387 1.00 59.22 89 GLU A C 1
ATOM 745 O O . GLU A 1 89 ? -20.633 2.078 30.562 1.00 59.22 89 GLU A O 1
ATOM 750 N N . ASN A 1 90 ? -21.153 3.608 28.995 1.00 52.91 90 ASN A N 1
ATOM 751 C CA . ASN A 1 90 ? -21.294 4.764 29.905 1.00 52.91 90 ASN A CA 1
ATOM 752 C C . ASN A 1 90 ? -22.757 5.187 30.063 1.00 52.91 90 ASN A C 1
ATOM 754 O O . ASN A 1 90 ? -23.115 5.597 31.190 1.00 52.91 90 ASN A O 1
#